Protein AF-A0A4V3M6X8-F1 (afdb_monomer_lite)

Secondary structure (DSSP, 8-state):
-EEEEEEEPPPSBTTEEEEEEEEEEE----TT---EEEEEEEEEEEE-GGGSS-EEEEEEEETTEEEEEEEE--SPPP-

pLDDT: mean 91.48, std 5.87, range [73.62, 97.56]

Foldseek 3Di:
DKDFDFAWDPQPDPFKTKTWTAKMWDDPVDPPDDIDIWGWGWMWMKTHLQVAKMWIWTWTDTPNHTDTDIDIDRSDDDD

Structure (mmCIF, N/CA/C/O backbone):
data_AF-A0A4V3M6X8-F1
#
_entry.id   AF-A0A4V3M6X8-F1
#
loop_
_atom_site.group_PDB
_atom_site.id
_atom_site.type_symbol
_atom_site.label_atom_id
_atom_site.label_alt_id
_atom_site.label_comp_id
_atom_site.label_asym_id
_atom_site.label_entity_id
_atom_site.label_seq_id
_atom_site.pdbx_PDB_ins_code
_atom_site.Cartn_x
_atom_site.Cartn_y
_atom_site.Cartn_z
_atom_site.occupancy
_atom_site.B_iso_or_equiv
_atom_site.auth_seq_id
_atom_site.auth_comp_id
_atom_site.auth_asym_id
_atom_site.auth_atom_id
_atom_site.pdbx_PDB_model_num
ATOM 1 N N . MET A 1 1 ? -13.863 -1.212 -2.696 1.00 88.75 1 MET A N 1
ATOM 2 C CA . MET A 1 1 ? -12.696 -0.363 -3.004 1.00 88.75 1 MET A CA 1
ATOM 3 C C . MET A 1 1 ? -11.947 -0.043 -1.722 1.00 88.75 1 MET A C 1
ATOM 5 O O . MET A 1 1 ? -12.558 0.455 -0.783 1.00 88.75 1 MET A O 1
ATOM 9 N N . LEU A 1 2 ? -10.653 -0.357 -1.690 1.00 90.75 2 LEU A N 1
ATOM 10 C CA . LEU A 1 2 ? -9.732 0.031 -0.624 1.00 90.75 2 LEU A CA 1
ATOM 11 C C . LEU A 1 2 ? -8.839 1.154 -1.156 1.00 90.75 2 LEU A C 1
ATOM 13 O O . LEU A 1 2 ? -8.215 0.978 -2.200 1.00 90.75 2 LEU A O 1
ATOM 17 N N . THR A 1 3 ? -8.751 2.261 -0.428 1.00 93.81 3 THR A N 1
ATOM 18 C CA . THR A 1 3 ? -7.821 3.355 -0.718 1.00 93.81 3 THR A CA 1
ATOM 19 C C . THR A 1 3 ? -6.829 3.465 0.428 1.00 93.81 3 THR A C 1
ATOM 21 O O . THR A 1 3 ? -7.224 3.567 1.588 1.00 93.81 3 THR A O 1
ATOM 24 N N . ILE A 1 4 ? -5.537 3.439 0.111 1.00 93.25 4 ILE A N 1
ATOM 25 C CA . ILE A 1 4 ? -4.460 3.650 1.080 1.00 93.25 4 ILE A CA 1
ATOM 26 C C . ILE A 1 4 ? -3.980 5.084 0.911 1.00 93.25 4 ILE A C 1
ATOM 28 O O . ILE A 1 4 ? -3.578 5.472 -0.183 1.00 93.25 4 ILE A O 1
ATOM 32 N N . VAL A 1 5 ? -4.041 5.866 1.986 1.00 94.88 5 VAL A N 1
ATOM 33 C CA . VAL A 1 5 ? -3.609 7.264 1.988 1.00 94.88 5 VAL A CA 1
ATOM 34 C C . VAL A 1 5 ? -2.322 7.369 2.789 1.00 94.88 5 VAL A C 1
ATOM 36 O O . VAL A 1 5 ? -2.205 6.837 3.899 1.00 94.88 5 VAL A O 1
ATOM 39 N N . GLY A 1 6 ? -1.353 8.066 2.216 1.00 95.06 6 GLY A N 1
ATOM 40 C CA . GLY A 1 6 ? -0.036 8.209 2.794 1.00 95.06 6 GLY A CA 1
ATOM 41 C C . GLY A 1 6 ? 0.734 9.368 2.192 1.00 95.06 6 GLY A C 1
ATOM 42 O O . GLY A 1 6 ? 0.229 10.086 1.332 1.00 95.06 6 GLY A O 1
ATOM 43 N N . THR A 1 7 ? 1.964 9.522 2.659 1.00 96.12 7 THR A N 1
ATOM 44 C CA . THR A 1 7 ? 2.931 10.492 2.140 1.00 96.12 7 THR A CA 1
ATOM 45 C C . THR A 1 7 ? 4.109 9.761 1.530 1.00 96.12 7 THR A C 1
ATOM 47 O O . THR A 1 7 ? 4.503 8.709 2.041 1.00 96.12 7 THR A O 1
ATOM 50 N N . ASP A 1 8 ? 4.700 10.333 0.490 1.00 94.00 8 ASP A N 1
ATOM 51 C CA . ASP A 1 8 ? 5.890 9.764 -0.132 1.00 94.00 8 ASP A CA 1
ATOM 52 C C . ASP A 1 8 ? 7.038 9.640 0.875 1.00 94.00 8 ASP A C 1
ATOM 54 O O . ASP A 1 8 ? 7.265 10.498 1.734 1.00 94.00 8 ASP A O 1
ATOM 58 N N . LEU A 1 9 ? 7.743 8.519 0.784 1.00 92.75 9 LEU A N 1
ATOM 59 C CA . LEU A 1 9 ? 9.033 8.311 1.420 1.00 92.75 9 LEU A CA 1
ATOM 60 C C . LEU A 1 9 ? 10.138 8.612 0.402 1.00 92.75 9 LEU A C 1
ATOM 62 O O . LEU A 1 9 ? 9.880 8.563 -0.797 1.00 92.75 9 LEU A O 1
ATOM 66 N N . PRO A 1 10 ? 11.381 8.868 0.849 1.00 90.94 10 PRO A N 1
ATOM 67 C CA . PRO A 1 10 ? 12.507 9.000 -0.067 1.00 90.94 10 PRO A CA 1
ATOM 68 C C . PRO A 1 10 ? 12.577 7.809 -1.026 1.00 90.94 10 PRO A C 1
ATOM 70 O O . PRO A 1 10 ? 12.577 6.660 -0.570 1.0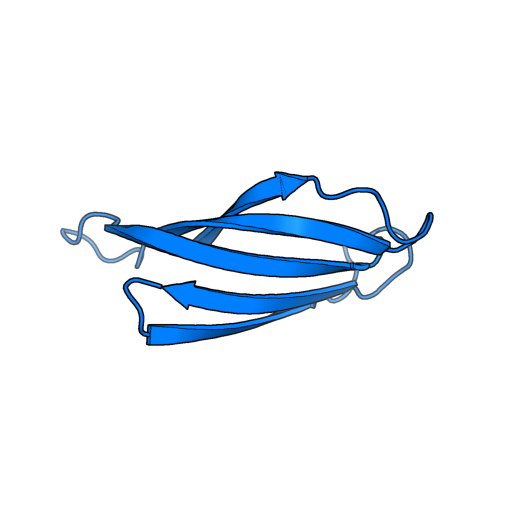0 90.94 10 PRO A O 1
ATOM 73 N N . ASN A 1 11 ? 12.637 8.097 -2.330 1.00 80.50 11 ASN A N 1
ATOM 74 C CA . ASN A 1 11 ? 12.627 7.076 -3.374 1.00 80.50 11 ASN A CA 1
ATOM 75 C C . ASN A 1 11 ? 13.784 6.092 -3.161 1.00 80.50 11 ASN A C 1
ATOM 77 O O . ASN A 1 11 ? 14.948 6.502 -3.198 1.00 80.50 11 ASN A O 1
ATOM 81 N N . PRO A 1 12 ? 13.499 4.797 -2.934 1.00 77.25 12 PRO A N 1
ATOM 82 C CA . PRO A 1 12 ? 14.550 3.815 -2.720 1.00 77.25 12 PRO A CA 1
ATOM 83 C C . PRO A 1 12 ? 15.389 3.566 -3.979 1.00 77.25 12 PRO A C 1
ATOM 85 O O . PRO A 1 12 ? 16.591 3.341 -3.859 1.00 77.25 12 PRO A O 1
ATOM 88 N N . THR A 1 13 ? 14.779 3.601 -5.171 1.00 86.06 13 THR A N 1
ATOM 89 C CA . THR A 1 13 ? 15.457 3.467 -6.475 1.00 86.06 13 THR A CA 1
ATOM 90 C C . THR A 1 13 ? 14.650 4.188 -7.573 1.00 86.06 13 THR A C 1
ATOM 92 O O . THR A 1 13 ? 13.500 4.539 -7.324 1.00 86.06 13 THR A O 1
ATOM 95 N N . PRO A 1 14 ? 15.178 4.377 -8.800 1.00 84.69 14 PRO A N 1
ATOM 96 C CA . PRO A 1 14 ? 14.398 4.922 -9.921 1.00 84.69 14 PRO A CA 1
ATOM 97 C C . PRO A 1 14 ? 13.189 4.073 -10.347 1.00 84.69 14 PRO A C 1
ATOM 99 O O . PRO A 1 14 ? 12.284 4.587 -10.998 1.00 84.69 14 PRO A O 1
ATOM 102 N N . ASP A 1 15 ? 13.178 2.780 -10.010 1.00 85.69 15 ASP A N 1
ATOM 103 C CA . ASP A 1 15 ? 12.137 1.832 -10.427 1.00 85.69 15 ASP A CA 1
ATOM 104 C C . ASP A 1 15 ? 11.274 1.335 -9.256 1.00 85.69 15 ASP A C 1
ATOM 106 O O . ASP A 1 15 ? 10.446 0.434 -9.421 1.00 85.69 15 ASP A O 1
ATOM 110 N N . THR A 1 16 ? 11.454 1.906 -8.064 1.00 88.69 16 THR A N 1
ATOM 111 C CA . THR A 1 1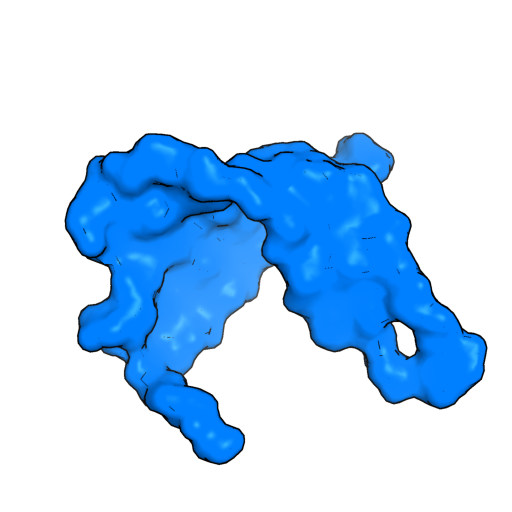6 ? 10.699 1.541 -6.865 1.00 88.69 16 THR A CA 1
ATOM 112 C C . THR A 1 16 ? 10.392 2.774 -6.042 1.00 88.69 16 THR A C 1
ATOM 114 O O . THR A 1 16 ? 11.320 3.484 -5.660 1.00 88.69 16 THR A O 1
ATOM 117 N N . ASP A 1 17 ? 9.136 2.927 -5.656 1.00 91.25 17 ASP A N 1
ATOM 118 C CA . ASP A 1 17 ? 8.677 3.983 -4.765 1.00 91.25 17 ASP A CA 1
ATOM 119 C C . ASP A 1 17 ? 8.094 3.407 -3.481 1.00 91.25 17 ASP A C 1
ATOM 121 O O . ASP A 1 17 ? 7.797 2.209 -3.351 1.00 91.25 17 ASP A O 1
ATOM 125 N N . ALA A 1 18 ? 7.980 4.277 -2.483 1.00 94.56 18 ALA A N 1
ATOM 126 C CA . ALA A 1 18 ? 7.437 3.921 -1.192 1.00 94.56 18 ALA A CA 1
ATOM 127 C C . ALA A 1 18 ? 6.609 5.062 -0.607 1.00 94.56 18 ALA A C 1
ATOM 129 O O . ALA A 1 18 ? 6.972 6.225 -0.724 1.00 94.56 18 ALA A O 1
ATOM 130 N N . ILE A 1 19 ? 5.540 4.702 0.102 1.00 95.50 19 ILE A N 1
ATOM 131 C CA . ILE A 1 19 ? 4.721 5.646 0.868 1.00 95.50 19 ILE A CA 1
ATOM 132 C C . ILE A 1 19 ? 4.635 5.206 2.327 1.00 95.50 19 ILE A C 1
ATOM 134 O O . ILE A 1 19 ? 4.576 4.009 2.628 1.00 95.50 19 ILE A O 1
ATOM 138 N N . ALA A 1 20 ? 4.604 6.174 3.237 1.00 97.31 20 ALA A N 1
ATOM 139 C CA . ALA A 1 20 ? 4.251 5.977 4.634 1.00 97.31 20 ALA A CA 1
ATOM 140 C C . ALA A 1 20 ? 2.728 6.027 4.780 1.00 97.31 20 ALA A C 1
ATOM 142 O O . ALA A 1 20 ? 2.100 7.015 4.408 1.00 97.31 20 ALA A O 1
ATOM 143 N N . ILE A 1 21 ? 2.135 4.965 5.321 1.00 97.19 21 ILE A N 1
ATOM 144 C CA . ILE A 1 21 ? 0.683 4.854 5.499 1.00 97.19 21 ILE A CA 1
ATOM 145 C C . ILE A 1 21 ? 0.252 5.757 6.659 1.00 97.19 21 ILE A C 1
ATOM 147 O O . ILE A 1 21 ? 0.874 5.717 7.720 1.00 97.19 21 ILE A O 1
ATOM 151 N N . GLN A 1 22 ? -0.825 6.521 6.467 1.00 96.81 22 GLN A N 1
ATOM 152 C CA . GLN A 1 22 ? -1.438 7.364 7.504 1.00 96.81 22 GLN A CA 1
ATOM 153 C C . GLN A 1 22 ? -2.874 6.945 7.836 1.00 96.81 22 GLN A C 1
ATOM 155 O O . GLN A 1 22 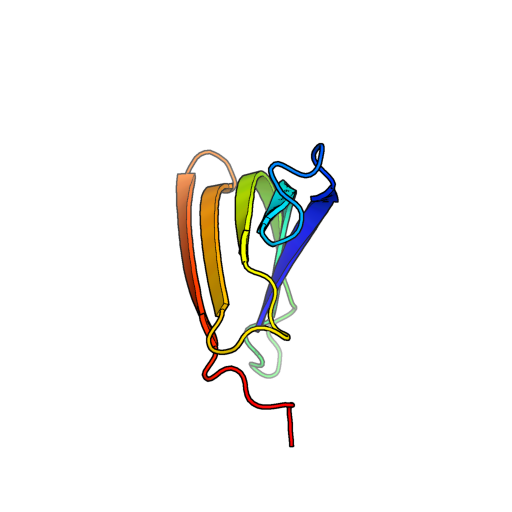? -3.322 7.055 8.977 1.00 96.81 22 GLN A O 1
ATOM 160 N N . ARG A 1 23 ? -3.623 6.478 6.834 1.00 96.38 23 ARG A N 1
ATOM 161 C CA . ARG A 1 23 ? -5.011 6.031 6.992 1.00 96.38 23 ARG A CA 1
ATOM 162 C C . ARG A 1 23 ? -5.446 5.172 5.815 1.00 96.38 23 ARG A C 1
ATOM 164 O O . ARG A 1 23 ? -4.809 5.176 4.758 1.00 96.38 23 ARG A O 1
ATOM 171 N N . ILE A 1 24 ? -6.554 4.465 5.990 1.00 95.50 24 ILE A N 1
ATOM 172 C CA . ILE A 1 24 ? -7.229 3.749 4.908 1.00 95.50 24 ILE A CA 1
ATOM 173 C C . ILE A 1 24 ? -8.682 4.197 4.783 1.00 95.50 24 ILE A C 1
ATOM 175 O O . ILE A 1 24 ? -9.326 4.513 5.783 1.00 95.50 24 ILE A O 1
ATOM 179 N N . HIS A 1 25 ? -9.205 4.169 3.559 1.00 96.19 25 HIS A N 1
ATOM 180 C CA . HIS A 1 25 ? -10.634 4.292 3.278 1.00 96.19 25 HIS A CA 1
ATOM 181 C C . HIS A 1 25 ? -11.160 2.990 2.698 1.00 96.19 25 HIS A C 1
ATOM 183 O O . HIS A 1 25 ? -10.562 2.423 1.781 1.00 96.19 25 HIS A O 1
ATOM 189 N N . LEU A 1 26 ? -12.298 2.530 3.209 1.00 93.56 26 LEU A N 1
ATOM 190 C CA . LEU A 1 26 ? -12.979 1.347 2.714 1.00 93.56 26 LEU A CA 1
ATOM 191 C C . LEU A 1 26 ? -14.379 1.723 2.241 1.00 93.56 26 LEU A C 1
ATOM 193 O O . LEU A 1 26 ? -15.238 2.123 3.020 1.00 93.56 26 LEU A O 1
ATOM 197 N N . ASN A 1 27 ? -14.622 1.543 0.949 1.00 95.94 27 ASN A N 1
ATOM 198 C CA . ASN A 1 27 ? -15.953 1.627 0.369 1.00 95.94 27 ASN A CA 1
ATOM 199 C C . ASN A 1 27 ? -16.379 0.232 -0.096 1.00 95.94 27 ASN A C 1
ATOM 201 O O . ASN A 1 27 ? -15.773 -0.326 -1.012 1.00 95.94 27 ASN A O 1
ATOM 205 N N . LEU A 1 28 ? -17.412 -0.336 0.524 1.00 93.62 28 LEU A N 1
ATOM 206 C CA . LEU A 1 28 ? -17.907 -1.674 0.188 1.00 93.62 28 LEU A CA 1
ATOM 207 C C . LEU A 1 28 ? -18.772 -1.701 -1.082 1.00 93.62 28 LEU A C 1
ATOM 209 O O . LEU A 1 28 ? -19.012 -2.779 -1.612 1.00 93.62 28 LEU A O 1
ATOM 213 N N . GLY A 1 29 ? -19.226 -0.546 -1.583 1.00 93.62 29 GLY A N 1
ATOM 214 C CA . GLY A 1 29 ? -20.114 -0.470 -2.749 1.00 93.62 29 GLY A CA 1
ATOM 215 C C . GLY A 1 29 ? -21.520 -1.031 -2.499 1.00 93.62 29 GLY A C 1
ATOM 216 O O . GLY A 1 29 ? -22.244 -1.311 -3.448 1.00 93.62 29 GLY A O 1
ATOM 217 N N . ILE A 1 30 ? -21.904 -1.213 -1.233 1.00 95.94 30 ILE A N 1
ATOM 218 C CA . ILE A 1 30 ? -23.211 -1.740 -0.833 1.00 95.94 30 ILE A CA 1
ATOM 219 C C . ILE A 1 30 ? -24.164 -0.563 -0.612 1.00 95.94 30 ILE A C 1
ATOM 221 O O . ILE A 1 30 ? -23.849 0.368 0.130 1.00 95.94 30 ILE A O 1
ATOM 225 N N . GLN A 1 31 ? -25.340 -0.604 -1.241 1.00 95.56 31 GLN A N 1
ATOM 226 C CA . GLN A 1 31 ? -26.350 0.442 -1.085 1.00 95.56 31 GLN A CA 1
ATOM 227 C C . GLN A 1 31 ? -26.763 0.588 0.389 1.00 95.56 31 GLN A C 1
ATOM 229 O O . GLN A 1 31 ? -27.060 -0.396 1.060 1.00 95.56 31 GLN A O 1
ATOM 234 N N . GLY A 1 32 ? -26.772 1.824 0.893 1.00 94.62 32 GLY A N 1
ATOM 235 C CA . GLY A 1 32 ? -27.109 2.126 2.289 1.00 94.62 32 GLY A CA 1
ATOM 236 C C . GLY A 1 32 ? -25.969 1.920 3.295 1.00 94.62 32 GLY A C 1
ATOM 237 O O . GLY A 1 32 ? -26.130 2.286 4.455 1.00 94.62 32 GLY A O 1
ATOM 238 N N . VAL A 1 33 ? -24.808 1.402 2.875 1.00 95.56 33 VAL A N 1
ATOM 239 C CA . VAL A 1 33 ? -23.612 1.299 3.724 1.00 95.56 33 VAL A CA 1
ATOM 240 C C . VAL A 1 33 ? -22.651 2.433 3.379 1.00 95.56 33 VAL A C 1
ATOM 242 O O . VAL A 1 33 ? -22.111 2.491 2.275 1.00 95.56 33 VAL A O 1
ATOM 245 N N . ALA A 1 34 ? -22.434 3.346 4.327 1.00 95.38 34 ALA A N 1
ATOM 246 C CA . ALA A 1 34 ? -21.503 4.454 4.143 1.00 95.38 34 ALA A CA 1
ATOM 247 C C . ALA A 1 34 ? -20.042 3.955 4.064 1.00 95.38 34 ALA A C 1
ATOM 249 O O . ALA A 1 34 ? -19.686 2.999 4.762 1.00 95.38 34 ALA A O 1
ATOM 250 N N . PRO A 1 35 ? -19.176 4.597 3.256 1.00 95.56 35 PRO A N 1
ATOM 251 C CA . PRO A 1 35 ? -17.737 4.364 3.311 1.00 95.56 35 PRO A CA 1
ATOM 252 C C . PRO A 1 35 ? -17.175 4.646 4.709 1.00 95.56 35 PRO A C 1
ATOM 254 O O . PRO A 1 35 ? -17.656 5.540 5.405 1.00 95.56 35 PRO A O 1
ATOM 257 N N . SER A 1 36 ? -16.135 3.913 5.100 1.00 95.31 36 SER A N 1
ATOM 258 C CA . SER A 1 36 ? -15.459 4.084 6.386 1.00 95.31 36 SER A CA 1
ATOM 259 C C . SER A 1 36 ? -14.001 4.508 6.227 1.00 95.31 36 SER A C 1
ATOM 261 O O . SER A 1 36 ? -13.368 4.286 5.192 1.00 95.31 36 SER A O 1
ATOM 263 N N . GLU A 1 37 ? -13.469 5.117 7.283 1.00 96.12 37 GLU A N 1
ATOM 264 C CA . GLU A 1 37 ? -12.072 5.520 7.417 1.00 96.12 37 GLU A CA 1
ATOM 265 C C . GLU A 1 37 ? -11.496 4.941 8.709 1.00 96.12 37 GLU A C 1
ATOM 267 O O . GLU A 1 37 ? -12.196 4.869 9.719 1.00 96.12 37 GLU A O 1
ATOM 272 N N . ALA A 1 38 ? -10.226 4.541 8.673 1.00 95.94 38 ALA A N 1
ATOM 273 C CA . ALA A 1 38 ? -9.502 4.068 9.8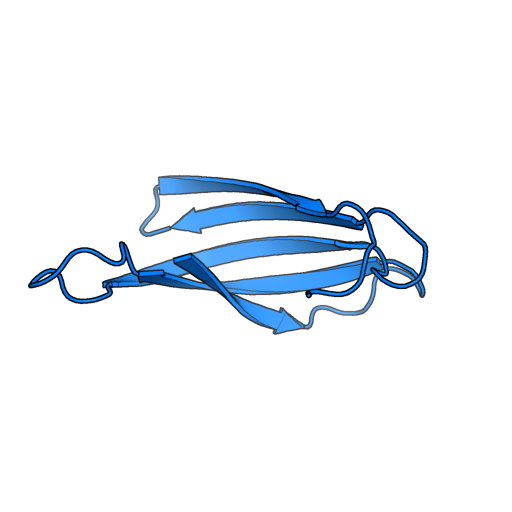47 1.00 95.94 38 ALA A CA 1
ATOM 274 C C . ALA A 1 38 ? -8.066 4.599 9.863 1.00 95.94 38 ALA A C 1
ATOM 276 O O . ALA A 1 38 ? -7.425 4.727 8.811 1.00 95.94 38 ALA A O 1
ATOM 277 N N . SER A 1 39 ? -7.558 4.876 11.066 1.00 96.75 39 SER A N 1
ATOM 278 C CA . SER A 1 39 ? -6.172 5.297 11.256 1.00 96.75 39 SER A CA 1
ATOM 279 C C . SER A 1 39 ? -5.244 4.126 10.972 1.00 96.75 39 SER A C 1
ATOM 281 O O . SER A 1 39 ? -5.503 2.987 11.376 1.00 96.75 39 SER A O 1
ATOM 283 N N . ALA A 1 40 ? -4.156 4.395 10.260 1.00 97.00 40 ALA A N 1
ATOM 284 C CA . ALA A 1 40 ? -3.225 3.362 9.863 1.00 97.00 40 ALA A CA 1
ATOM 285 C C . ALA A 1 40 ? -1.783 3.853 9.930 1.00 97.00 40 ALA A C 1
ATOM 287 O O . ALA A 1 40 ? -1.486 5.033 9.793 1.00 97.00 40 ALA A O 1
ATOM 288 N N . SER A 1 41 ? -0.863 2.923 10.133 1.00 97.56 41 SER A N 1
ATOM 289 C CA . SER A 1 41 ? 0.567 3.203 10.123 1.00 97.56 41 SER A CA 1
ATOM 290 C C . SER A 1 41 ? 1.313 2.071 9.448 1.00 97.56 41 SER A C 1
ATOM 292 O O . SER A 1 41 ? 0.854 0.931 9.430 1.00 97.56 41 SER A O 1
ATOM 294 N N . GLY A 1 42 ? 2.468 2.372 8.869 1.00 96.69 42 GLY A N 1
ATOM 295 C CA . GLY A 1 42 ? 3.277 1.391 8.158 1.00 96.69 42 GLY A CA 1
ATOM 296 C C . GLY A 1 42 ? 3.789 1.942 6.843 1.00 96.69 42 GLY A C 1
ATOM 297 O O . GLY A 1 42 ? 3.945 3.151 6.681 1.00 96.69 42 GLY A O 1
ATOM 298 N N . LYS A 1 43 ? 4.068 1.044 5.904 1.00 96.81 43 LYS A N 1
ATOM 299 C CA . LYS A 1 43 ? 4.709 1.385 4.638 1.00 96.81 43 LYS A CA 1
ATOM 300 C C . LYS A 1 43 ? 4.154 0.539 3.506 1.00 96.81 43 LYS A C 1
ATOM 302 O O . LYS A 1 43 ? 3.966 -0.668 3.674 1.00 96.81 43 LYS A O 1
ATOM 307 N N . CYS A 1 44 ? 3.976 1.168 2.352 1.00 95.50 44 CYS A N 1
ATOM 308 C CA . CYS A 1 44 ? 3.824 0.472 1.085 1.00 95.50 44 CYS A CA 1
ATOM 309 C C . CYS A 1 44 ? 5.072 0.658 0.228 1.00 95.50 44 CYS A C 1
ATOM 311 O O . CYS A 1 44 ? 5.699 1.714 0.263 1.00 95.50 44 CYS A O 1
ATOM 313 N N . THR A 1 45 ? 5.418 -0.365 -0.543 1.00 94.88 45 THR A N 1
ATOM 314 C CA . THR A 1 45 ? 6.430 -0.312 -1.601 1.00 94.88 45 THR A CA 1
ATOM 315 C C . THR A 1 45 ? 5.819 -0.800 -2.890 1.00 94.88 45 THR A C 1
ATOM 317 O O . THR A 1 45 ? 5.097 -1.802 -2.875 1.00 94.88 45 THR A O 1
ATOM 320 N N . PHE A 1 46 ? 6.132 -0.137 -3.989 1.00 91.50 46 PHE A N 1
ATOM 321 C CA . PHE A 1 46 ? 5.634 -0.524 -5.294 1.00 91.50 46 PHE A CA 1
ATOM 322 C C . PHE A 1 46 ? 6.663 -0.245 -6.381 1.00 91.50 46 PHE A C 1
ATOM 324 O O . PHE A 1 46 ? 7.485 0.660 -6.268 1.00 91.50 46 PHE A O 1
ATOM 331 N N . ASN A 1 47 ? 6.628 -1.066 -7.423 1.00 90.06 47 ASN A N 1
ATOM 332 C CA . ASN A 1 47 ? 7.560 -0.967 -8.541 1.00 90.06 47 ASN A CA 1
ATOM 333 C C . ASN A 1 47 ? 6.978 -0.065 -9.637 1.00 90.06 47 ASN A C 1
ATOM 335 O O . ASN A 1 47 ? 5.774 0.168 -9.676 1.00 90.06 47 ASN A O 1
ATOM 339 N N . ASN A 1 48 ? 7.808 0.412 -10.557 1.00 84.88 48 ASN A N 1
ATOM 340 C CA . ASN A 1 48 ? 7.363 1.249 -11.668 1.00 84.88 48 ASN A CA 1
ATOM 341 C C . ASN A 1 48 ? 6.302 0.528 -12.544 1.00 84.88 48 ASN A C 1
ATOM 343 O O . ASN A 1 48 ? 6.629 -0.480 -13.178 1.00 84.88 48 ASN A O 1
ATOM 347 N N . PRO A 1 49 ? 5.053 1.035 -12.633 1.00 79.50 49 PRO A N 1
ATOM 348 C CA . PRO A 1 49 ? 3.982 0.375 -13.381 1.00 79.50 49 PRO A CA 1
ATOM 349 C C . PRO A 1 49 ? 4.162 0.463 -14.904 1.00 79.50 49 PRO A C 1
ATOM 351 O O . PRO A 1 49 ? 3.532 -0.289 -15.638 1.00 79.50 49 PRO A O 1
ATOM 354 N N . TYR A 1 50 ? 5.047 1.336 -15.395 1.00 81.44 50 TYR A N 1
ATOM 355 C CA . TYR A 1 50 ? 5.367 1.465 -16.820 1.00 81.44 50 TYR A CA 1
ATOM 356 C C . TYR A 1 50 ? 6.438 0.469 -17.291 1.00 81.44 50 TYR A C 1
ATOM 358 O O . TYR A 1 50 ? 6.790 0.441 -18.469 1.00 81.44 50 TYR A O 1
ATOM 366 N N . LYS A 1 51 ? 6.981 -0.347 -16.380 1.00 84.12 51 LYS A N 1
ATOM 367 C CA . LYS A 1 51 ? 8.017 -1.355 -16.665 1.00 84.12 51 LYS A CA 1
ATOM 368 C C . LYS A 1 51 ? 7.455 -2.783 -16.726 1.00 84.12 51 LYS A C 1
ATOM 370 O O . LYS A 1 51 ? 8.221 -3.742 -16.673 1.00 84.12 51 LYS A O 1
ATOM 375 N N . GLY A 1 52 ? 6.134 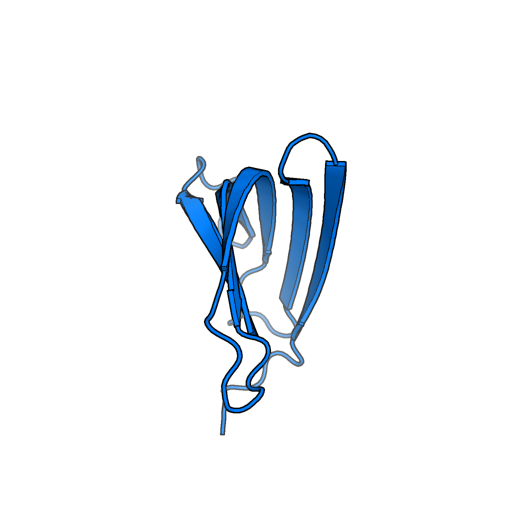-2.926 -16.855 1.00 85.12 52 GLY A N 1
ATOM 376 C CA . GLY A 1 52 ? 5.429 -4.207 -16.884 1.00 85.12 52 GLY A CA 1
ATOM 377 C C . GLY A 1 52 ? 4.647 -4.474 -15.592 1.00 85.12 52 GLY A C 1
ATOM 378 O O . GLY A 1 52 ? 4.283 -3.528 -14.892 1.00 85.12 52 GLY A O 1
ATOM 379 N N . PRO A 1 53 ? 4.362 -5.748 -15.265 1.00 88.12 53 PRO A N 1
ATOM 380 C CA . PRO A 1 53 ? 3.583 -6.108 -14.084 1.00 88.12 53 PRO A CA 1
ATOM 381 C C . PRO A 1 53 ? 4.142 -5.486 -12.800 1.00 88.12 53 PRO A C 1
ATOM 383 O O . PRO A 1 53 ? 5.299 -5.702 -12.431 1.00 88.12 53 PRO A O 1
ATOM 386 N N . MET A 1 54 ? 3.298 -4.748 -12.085 1.00 89.88 54 MET A N 1
ATOM 387 C CA . MET A 1 54 ? 3.646 -4.119 -10.815 1.00 89.88 54 MET A CA 1
ATOM 388 C C . MET A 1 54 ? 3.220 -5.020 -9.658 1.00 89.88 54 MET A C 1
ATOM 390 O O . MET A 1 54 ? 2.165 -5.650 -9.695 1.00 89.88 54 MET A O 1
ATOM 394 N N . THR A 1 55 ? 4.009 -5.032 -8.583 1.00 91.06 55 THR A N 1
ATOM 395 C CA . THR A 1 55 ? 3.541 -5.480 -7.266 1.00 91.06 55 THR A CA 1
ATOM 396 C C . THR A 1 55 ? 3.584 -4.310 -6.293 1.00 91.06 55 THR A C 1
ATOM 398 O O . THR A 1 55 ? 4.631 -3.690 -6.124 1.00 91.06 55 THR A O 1
ATOM 401 N N . LEU A 1 56 ? 2.455 -4.028 -5.650 1.00 91.38 56 LEU A N 1
ATOM 402 C CA . LEU A 1 56 ? 2.336 -3.130 -4.510 1.00 91.38 56 LEU A CA 1
ATOM 403 C C . LEU A 1 56 ? 2.207 -3.979 -3.246 1.00 91.38 56 LEU A C 1
ATOM 405 O O . LEU A 1 56 ? 1.355 -4.862 -3.159 1.00 91.38 56 LEU A O 1
ATOM 409 N N . ASN A 1 57 ? 3.070 -3.727 -2.270 1.00 95.06 57 ASN A N 1
ATOM 410 C CA . ASN A 1 57 ? 3.120 -4.463 -1.013 1.00 95.06 57 ASN A CA 1
ATOM 411 C C . ASN A 1 57 ? 3.059 -3.487 0.155 1.00 95.06 57 ASN A C 1
ATOM 413 O O . ASN A 1 57 ? 3.947 -2.650 0.301 1.00 95.06 57 ASN A O 1
ATOM 417 N N . CYS A 1 58 ? 2.040 -3.617 0.992 1.00 95.75 58 CYS A N 1
ATOM 418 C CA . CYS A 1 58 ? 1.827 -2.801 2.174 1.00 95.75 58 CYS A CA 1
ATOM 419 C C . CYS A 1 58 ? 1.899 -3.658 3.428 1.00 95.75 58 CYS A C 1
ATOM 421 O O . CYS A 1 58 ? 1.223 -4.684 3.538 1.00 95.75 58 CYS A O 1
ATOM 423 N N . LYS A 1 59 ? 2.681 -3.198 4.403 1.00 97.31 59 LYS A N 1
ATOM 424 C CA . LYS A 1 59 ? 2.755 -3.788 5.739 1.00 97.31 59 LYS A CA 1
ATOM 425 C C . LYS A 1 59 ? 2.595 -2.697 6.780 1.00 97.31 59 LYS A C 1
AT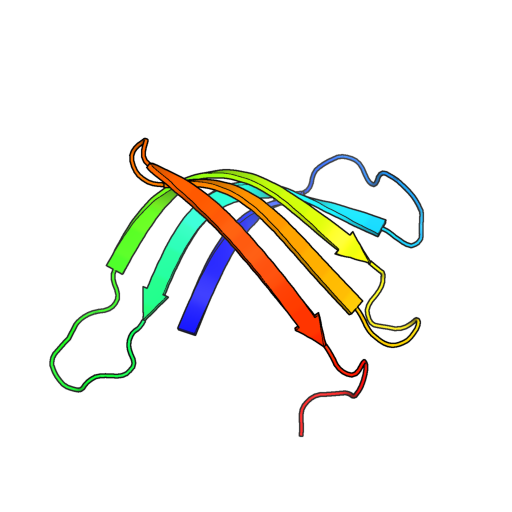OM 427 O O . LYS A 1 59 ? 3.245 -1.654 6.697 1.00 97.31 59 LYS A O 1
ATOM 432 N N . GLY A 1 60 ? 1.750 -2.947 7.769 1.00 96.50 60 GLY A N 1
ATOM 433 C CA . GLY A 1 60 ? 1.429 -1.935 8.757 1.00 96.50 60 GLY A CA 1
ATOM 434 C C . GLY A 1 60 ? 0.444 -2.393 9.813 1.00 96.50 60 GLY A C 1
ATOM 435 O O . GLY A 1 60 ? 0.321 -3.585 10.110 1.00 96.50 60 GLY A O 1
ATOM 436 N N . ARG A 1 61 ? -0.263 -1.422 10.380 1.00 97.31 61 ARG A N 1
ATOM 437 C CA . ARG A 1 61 ? -1.370 -1.621 11.304 1.00 97.31 61 ARG A CA 1
ATOM 438 C C . ARG A 1 61 ? -2.521 -0.683 10.968 1.00 97.31 61 ARG A C 1
ATOM 440 O O . ARG A 1 61 ? -2.279 0.425 10.509 1.00 97.31 61 ARG A O 1
ATOM 447 N N . VAL A 1 62 ? -3.743 -1.127 11.235 1.00 95.44 62 VAL A N 1
ATOM 448 C CA . VAL A 1 62 ? -4.983 -0.342 11.166 1.00 95.44 62 VAL A CA 1
ATOM 449 C C . VAL A 1 62 ? -5.676 -0.502 12.508 1.00 95.44 62 VAL A C 1
ATOM 451 O O . VAL A 1 62 ? -5.917 -1.635 12.927 1.00 95.44 62 VAL A O 1
ATOM 454 N N . ASP A 1 63 ? -5.916 0.598 13.219 1.00 93.31 63 ASP A N 1
ATOM 455 C CA . ASP A 1 63 ? -6.480 0.590 14.579 1.00 93.31 63 ASP A CA 1
ATOM 456 C C . ASP A 1 63 ? -5.796 -0.444 15.508 1.00 93.31 63 ASP A C 1
ATOM 458 O O . ASP A 1 63 ? -6.426 -1.221 16.226 1.00 93.31 63 ASP A O 1
ATOM 462 N N . GLY A 1 64 ? -4.462 -0.523 15.425 1.00 91.88 64 GLY A N 1
ATOM 463 C CA . GLY A 1 64 ? -3.627 -1.452 16.198 1.00 91.88 64 GLY A CA 1
ATOM 464 C C . GLY A 1 64 ? -3.564 -2.896 15.674 1.00 91.88 64 GLY A C 1
ATOM 465 O O . GLY A 1 64 ? -2.657 -3.645 16.064 1.00 91.88 64 GLY A O 1
ATOM 466 N N . LYS A 1 65 ? -4.445 -3.293 14.748 1.00 95.06 65 LYS A N 1
ATOM 467 C CA . LYS A 1 65 ? -4.471 -4.636 14.142 1.00 95.06 65 LYS A CA 1
ATOM 468 C C . LYS A 1 65 ? -3.512 -4.731 12.953 1.00 95.06 65 LYS A C 1
ATOM 470 O O . LYS A 1 65 ? -3.380 -3.751 12.228 1.00 95.06 65 LYS A O 1
ATOM 475 N N . PRO A 1 66 ? -2.838 -5.872 12.719 1.00 96.06 66 PRO A N 1
ATOM 476 C CA . PRO A 1 66 ? -1.945 -6.030 11.573 1.00 96.06 66 PRO A CA 1
ATOM 477 C C . PRO A 1 66 ? -2.654 -5.785 10.236 1.00 96.06 66 PRO A C 1
ATOM 479 O O . PRO A 1 66 ? -3.743 -6.304 10.002 1.00 96.06 66 PRO A O 1
ATOM 482 N N . LEU A 1 67 ? -1.996 -5.041 9.349 1.00 91.75 67 LEU A N 1
ATOM 483 C CA . LEU A 1 67 ? -2.385 -4.850 7.956 1.00 91.75 67 LEU A CA 1
ATOM 484 C C . LEU A 1 67 ? -1.310 -5.460 7.058 1.00 91.75 67 LEU A C 1
ATOM 486 O O . LEU A 1 67 ? -0.139 -5.080 7.136 1.00 91.75 67 LEU A O 1
ATOM 490 N N . VAL A 1 68 ? -1.729 -6.365 6.177 1.00 95.25 68 VAL A N 1
ATOM 491 C CA . VAL A 1 68 ? -0.927 -6.848 5.052 1.00 95.25 68 VAL A CA 1
ATOM 492 C C . VAL A 1 68 ? -1.803 -6.781 3.811 1.00 95.25 68 VAL A C 1
ATOM 494 O O . VAL A 1 68 ? -2.856 -7.411 3.770 1.00 95.25 68 VAL A O 1
ATOM 497 N N . ALA A 1 69 ? -1.377 -6.011 2.814 1.00 91.56 69 ALA A N 1
ATOM 498 C CA . ALA A 1 69 ? -2.061 -5.923 1.531 1.00 91.56 69 ALA A CA 1
ATOM 499 C C . ALA A 1 69 ? -1.045 -6.099 0.405 1.00 91.56 69 ALA A C 1
ATOM 501 O O . ALA A 1 69 ? -0.013 -5.430 0.381 1.00 91.56 69 ALA A O 1
ATOM 502 N N . VAL A 1 70 ? -1.342 -7.008 -0.519 1.00 93.44 70 VAL A N 1
ATOM 503 C CA . VAL A 1 70 ? -0.527 -7.252 -1.707 1.00 93.44 70 VAL A CA 1
ATOM 504 C C . VAL A 1 70 ? -1.435 -7.118 -2.915 1.00 93.44 70 VAL A C 1
ATOM 506 O O . VAL A 1 70 ? -2.424 -7.838 -3.031 1.00 93.44 70 VAL A O 1
ATOM 509 N N . PHE A 1 71 ? -1.104 -6.184 -3.796 1.00 89.69 71 PHE A N 1
ATOM 510 C CA . PHE A 1 71 ? -1.783 -5.988 -5.066 1.00 89.69 71 PHE A CA 1
ATOM 511 C C . PHE A 1 71 ? -0.799 -6.242 -6.198 1.00 89.69 71 PHE A C 1
ATOM 513 O O . PHE A 1 71 ? 0.357 -5.825 -6.133 1.00 89.69 71 PHE A O 1
ATOM 520 N N . ARG A 1 72 ? -1.257 -6.929 -7.240 1.00 89.88 72 ARG A N 1
ATOM 521 C CA . ARG A 1 72 ? -0.462 -7.203 -8.431 1.00 89.88 72 ARG A CA 1
ATOM 522 C C . ARG A 1 72 ? -1.245 -6.741 -9.648 1.00 89.88 72 ARG A C 1
ATOM 524 O O . ARG A 1 72 ? -2.392 -7.150 -9.803 1.00 89.88 72 ARG A O 1
ATOM 531 N N . SER A 1 73 ? -0.634 -5.903 -10.478 1.00 86.00 73 SER A N 1
ATOM 532 C CA . SER A 1 73 ? -1.201 -5.534 -11.774 1.00 86.00 73 SER A CA 1
ATOM 533 C C . SER A 1 73 ? -0.686 -6.464 -12.869 1.00 86.00 73 SER A C 1
ATOM 535 O O . SER A 1 73 ? 0.372 -7.089 -12.740 1.00 86.00 73 SER A O 1
ATOM 537 N N . ASP A 1 74 ? -1.436 -6.537 -13.962 1.00 84.44 74 ASP A N 1
ATOM 538 C CA . ASP A 1 74 ? -1.015 -7.145 -15.226 1.00 84.44 74 ASP A CA 1
ATOM 539 C C . ASP A 1 74 ? -0.065 -6.238 -16.034 1.00 84.44 74 ASP A C 1
ATOM 541 O O . ASP A 1 74 ? 0.551 -6.691 -16.995 1.00 84.44 74 ASP A O 1
ATOM 545 N N . GLY A 1 75 ? 0.103 -4.979 -15.614 1.00 79.31 75 GLY A N 1
ATOM 546 C CA . GLY A 1 75 ? 0.927 -3.984 -16.299 1.00 79.31 75 GLY A CA 1
ATOM 547 C C . GLY A 1 75 ? 0.254 -3.377 -17.531 1.00 79.31 75 GLY A C 1
ATOM 548 O O . GLY A 1 75 ? 0.918 -2.673 -18.290 1.00 79.31 75 GLY A O 1
ATOM 549 N N . LEU A 1 76 ? -1.038 -3.643 -17.746 1.00 81.62 76 LEU A N 1
ATOM 550 C CA . LEU A 1 76 ? -1.808 -3.060 -18.837 1.00 81.62 76 LEU A CA 1
ATOM 551 C C . LEU A 1 76 ? -2.507 -1.771 -18.365 1.00 81.62 76 LEU A C 1
ATOM 553 O O . LEU A 1 76 ? -2.908 -1.675 -17.202 1.00 81.62 76 LEU A O 1
ATOM 557 N N . PRO A 1 77 ? -2.659 -0.756 -19.236 1.00 77.19 77 PRO A N 1
ATOM 558 C CA . PRO A 1 77 ? -3.470 0.416 -18.920 1.00 77.19 77 PRO A CA 1
ATOM 559 C C . PRO A 1 77 ? -4.928 0.028 -18.606 1.00 77.19 77 PRO A C 1
ATOM 561 O O . PRO A 1 77 ? -5.438 -0.921 -19.209 1.00 77.19 77 PRO A O 1
ATOM 564 N N . PRO A 1 78 ? -5.620 0.756 -17.709 1.00 76.75 78 PRO A N 1
ATOM 565 C CA . PRO A 1 78 ? -7.047 0.543 -17.475 1.00 76.75 78 PRO A CA 1
ATOM 566 C C . PRO A 1 78 ? -7.860 0.773 -18.764 1.00 76.75 78 PRO A C 1
ATOM 568 O O . PRO A 1 78 ? -7.544 1.687 -19.529 1.00 76.75 78 PRO A O 1
ATOM 571 N N . GLN A 1 79 ? -8.879 -0.067 -18.994 1.00 73.62 79 GLN A N 1
ATOM 572 C CA . GLN A 1 79 ? -9.851 0.052 -20.095 1.00 73.62 79 GLN A CA 1
ATOM 573 C C . GLN A 1 79 ? -11.070 0.875 -19.683 1.00 73.62 79 GLN A C 1
ATOM 575 O O . GLN A 1 79 ? -11.466 0.776 -18.497 1.00 73.62 79 GLN A O 1
#

Radius of gyration: 13.91 Å; chains: 1; bounding box: 43×18×36 Å

Sequence (79 aa):
MLTIVGTDLPNPTPDTDAIAIQRIHLNLGIQGVAPSEASASGKCTFNNPYKGPMTLNCKGRVDGKPLVAVFRSDGLPPQ